Protein AF-A0A7Y1XSV4-F1 (afdb_monomer)

Solvent-accessible surface area (backbone atoms only — not comparable to full-atom values): 8351 Å² total; per-residue (Å²): 132,56,70,69,57,42,52,51,50,30,28,53,33,26,41,53,32,25,53,45,46,40,69,25,42,63,64,35,52,48,52,53,50,34,74,48,63,36,89,84,58,82,80,53,70,70,52,54,51,40,44,53,52,40,35,55,54,44,45,56,50,25,48,49,64,23,70,47,61,91,87,53,96,68,77,53,72,55,54,55,52,35,70,56,42,59,62,55,48,52,51,40,56,77,66,69,40,68,66,57,94,67,57,68,70,58,41,70,75,37,66,79,51,46,65,66,71,47,60,93,50,53,58,71,54,30,67,67,31,31,53,32,49,50,55,25,50,52,38,46,51,50,43,52,54,60,72,72,53,132

Nearest PDB structures (foldseek):
  7uwb-assembly1_m  TM=2.881E-01  e=4.140E+00  Citrus x limon
  7d77-assembly1_R  TM=2.966E-01  e=5.343E+00  Homo sapiens

Mean predicted aligned error: 3.11 Å

Sequence (150 aa):
MSEDELVAQYRSYGLALGDVVVAAVPLWLRGVFIARLGSDARLDERFDDVVTRLQSELKDRFTRLATADIDEPISGPLEQIRQATSGATYLLRELDASPVVRDEAVATLYPEDVFSIGPTAARELGQEVHDASIAWGAAKAYLHLHRHRD

Secondary structure (DSSP, 8-state):
--HHHHHHHHHHHHHHHHHHHHHHHHHHHHHHHHHHH-TTPPP-HHHHHHHHHHHHHHHHHHHHHHHS-TTS----HHHHHHHTTHHHHHHHHHTTPPPPP--HHHHHH-TT-TT--S-SSGGGG-HHHHHHHHHHHHHHHHHHHHHT--

pLDDT: mean 95.33, std 4.43, range [60.0, 98.81]

Structure (mmCIF, N/CA/C/O backbone):
data_AF-A0A7Y1XSV4-F1
#
_entry.id   AF-A0A7Y1XSV4-F1
#
loop_
_atom_site.group_PDB
_atom_site.id
_atom_site.type_symbol
_atom_site.label_atom_id
_atom_site.label_alt_id
_atom_site.label_comp_id
_atom_site.label_asym_id
_atom_site.label_entity_id
_atom_site.label_seq_id
_atom_site.pdbx_PDB_ins_code
_atom_site.Cartn_x
_atom_site.Cartn_y
_atom_site.Cartn_z
_atom_site.occupancy
_atom_site.B_iso_or_equiv
_atom_site.auth_seq_id
_atom_site.auth_comp_id
_atom_site.auth_asym_id
_atom_site.auth_atom_id
_atom_site.pdbx_PDB_model_num
ATOM 1 N N . MET A 1 1 ? 16.311 -0.602 -27.138 1.00 77.38 1 MET A N 1
ATOM 2 C CA . MET A 1 1 ? 16.532 0.161 -25.903 1.00 77.38 1 MET A CA 1
ATOM 3 C C . MET A 1 1 ? 17.853 -0.271 -25.314 1.00 77.38 1 MET A C 1
ATOM 5 O O . MET A 1 1 ? 18.129 -1.468 -25.361 1.00 77.38 1 MET A O 1
ATOM 9 N N . SER A 1 2 ? 18.661 0.668 -24.835 1.00 93.06 2 SER A N 1
ATOM 10 C CA . SER A 1 2 ? 19.851 0.356 -24.036 1.00 93.06 2 SER A CA 1
ATOM 11 C C . SER A 1 2 ? 19.454 -0.105 -22.629 1.00 93.06 2 SER A C 1
ATOM 13 O O . SER A 1 2 ? 18.320 0.116 -22.199 1.00 93.06 2 SER A O 1
ATOM 15 N N . GLU A 1 3 ? 20.380 -0.728 -21.893 1.00 93.12 3 GLU A N 1
ATOM 16 C CA . GLU A 1 3 ? 20.147 -1.065 -20.482 1.00 93.12 3 GLU A CA 1
ATOM 17 C C . GLU A 1 3 ? 19.826 0.190 -19.655 1.00 93.12 3 GLU A C 1
ATOM 19 O O . GLU A 1 3 ? 18.871 0.178 -18.882 1.00 93.12 3 GLU A O 1
ATOM 24 N N . ASP A 1 4 ? 20.532 1.302 -19.884 1.00 95.06 4 ASP A N 1
ATOM 25 C CA . ASP A 1 4 ? 20.280 2.572 -19.189 1.00 95.06 4 ASP A CA 1
ATOM 26 C C . ASP A 1 4 ? 18.839 3.076 -19.376 1.00 95.06 4 ASP A C 1
ATOM 28 O O . ASP A 1 4 ? 18.207 3.539 -18.424 1.00 95.06 4 ASP A O 1
ATOM 32 N N . GLU A 1 5 ? 18.283 2.949 -20.587 1.00 96.38 5 GLU A N 1
ATOM 33 C CA . GLU A 1 5 ? 16.887 3.307 -20.867 1.00 96.38 5 GLU A CA 1
ATOM 34 C C . GLU A 1 5 ? 15.906 2.392 -20.120 1.00 96.38 5 GLU A C 1
ATOM 36 O O . GLU A 1 5 ? 14.880 2.856 -19.617 1.00 96.38 5 GLU A O 1
ATOM 41 N N . LEU A 1 6 ? 16.223 1.098 -20.008 1.00 96.44 6 LEU A N 1
ATOM 42 C CA . LEU A 1 6 ? 15.403 0.126 -19.280 1.00 96.44 6 LEU A CA 1
ATOM 43 C C . LEU A 1 6 ? 15.442 0.362 -17.770 1.00 96.44 6 LEU A C 1
ATOM 45 O O . LEU A 1 6 ? 14.402 0.314 -17.114 1.00 96.44 6 LEU A O 1
ATOM 49 N N . VAL A 1 7 ? 16.616 0.680 -17.225 1.00 97.00 7 VAL A N 1
ATOM 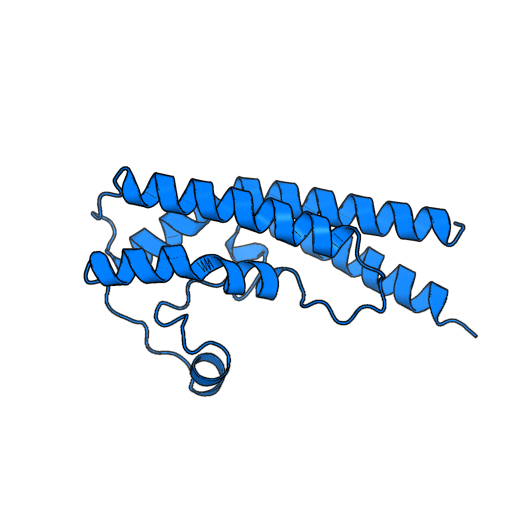50 C CA . VAL A 1 7 ? 16.789 1.069 -15.820 1.00 97.00 7 VAL A CA 1
ATOM 51 C C . VAL A 1 7 ? 16.010 2.351 -15.523 1.00 97.00 7 VAL A C 1
ATOM 53 O O . VAL A 1 7 ? 15.312 2.426 -14.509 1.00 97.00 7 VAL A O 1
ATOM 56 N N . ALA A 1 8 ? 16.074 3.350 -16.407 1.00 97.06 8 ALA A N 1
ATOM 57 C CA . ALA A 1 8 ? 15.310 4.587 -16.260 1.00 97.06 8 ALA A CA 1
ATOM 58 C C . ALA A 1 8 ? 13.792 4.337 -16.285 1.00 97.06 8 ALA A C 1
ATOM 60 O O . ALA A 1 8 ? 13.065 4.887 -15.454 1.00 97.06 8 ALA A O 1
ATOM 61 N N . GLN A 1 9 ? 13.311 3.471 -17.182 1.00 96.62 9 GLN A N 1
ATOM 62 C CA . GLN A 1 9 ? 11.896 3.101 -17.257 1.00 96.62 9 GLN A CA 1
ATOM 63 C C . GLN A 1 9 ? 11.430 2.335 -16.010 1.00 96.62 9 GLN A C 1
ATOM 65 O O . GLN A 1 9 ? 10.405 2.688 -15.426 1.00 96.62 9 GLN A O 1
ATOM 70 N N . TYR A 1 10 ? 12.196 1.334 -15.564 1.00 96.62 10 TYR A N 1
ATOM 71 C CA . TYR A 1 10 ? 11.940 0.591 -14.325 1.00 96.62 10 TYR A CA 1
ATOM 72 C C . TYR A 1 10 ? 11.806 1.534 -13.118 1.00 96.62 10 TYR A C 1
ATOM 74 O O . TYR A 1 10 ? 10.818 1.467 -12.381 1.00 96.62 10 TYR A O 1
ATOM 82 N N . ARG A 1 11 ? 12.756 2.467 -12.964 1.00 97.88 11 ARG A N 1
ATOM 83 C CA . ARG A 1 11 ? 12.744 3.489 -11.905 1.00 97.88 11 ARG A CA 1
ATOM 84 C C . ARG A 1 11 ? 11.518 4.389 -11.997 1.00 97.88 11 ARG A C 1
ATOM 86 O O . ARG A 1 11 ? 10.846 4.609 -10.994 1.00 97.88 11 ARG A O 1
ATOM 93 N N . SER A 1 12 ? 11.207 4.883 -13.195 1.00 98.19 12 SER A N 1
ATOM 94 C CA . SER A 1 12 ? 10.058 5.762 -13.422 1.00 98.19 12 SER A CA 1
ATOM 95 C C . SER A 1 12 ? 8.739 5.089 -13.039 1.00 98.19 12 SER A C 1
ATOM 97 O O . SER A 1 12 ? 7.939 5.695 -12.327 1.00 98.19 12 SER A O 1
ATOM 99 N N . TYR A 1 13 ? 8.531 3.826 -13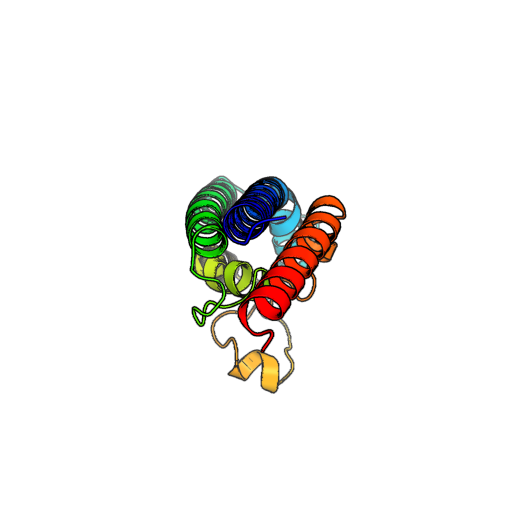.421 1.00 98.38 13 TYR A N 1
ATOM 100 C CA . TYR A 1 13 ? 7.336 3.086 -13.009 1.00 98.38 13 TYR A CA 1
ATOM 101 C C . TYR A 1 13 ? 7.317 2.759 -11.516 1.00 98.38 13 TYR A C 1
ATOM 103 O O . TYR A 1 13 ? 6.242 2.740 -10.924 1.00 98.38 13 TYR A O 1
ATOM 111 N N . GLY A 1 14 ? 8.476 2.544 -10.886 1.00 98.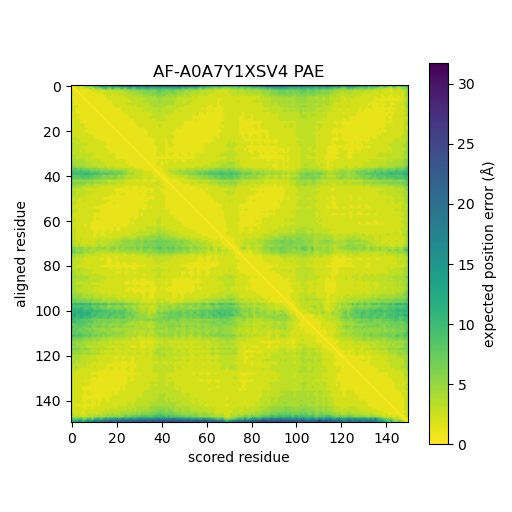00 14 GLY A N 1
ATOM 112 C CA . GLY A 1 14 ? 8.557 2.321 -9.441 1.00 98.00 14 GLY A CA 1
ATOM 113 C C . GLY A 1 14 ? 8.142 3.555 -8.641 1.00 98.00 14 GLY A C 1
ATOM 114 O O . GLY A 1 14 ? 7.381 3.440 -7.681 1.00 98.00 14 GLY A O 1
ATOM 115 N N . LEU A 1 15 ? 8.584 4.739 -9.076 1.00 98.56 15 LEU A N 1
ATOM 116 C CA . LEU A 1 15 ? 8.177 6.016 -8.486 1.00 98.56 15 LEU A CA 1
ATOM 117 C C . LEU A 1 15 ? 6.685 6.284 -8.710 1.00 98.56 15 LEU A C 1
ATOM 119 O O . LEU A 1 15 ? 5.980 6.580 -7.752 1.00 98.56 15 LEU A O 1
ATOM 123 N N . ALA A 1 16 ? 6.189 6.083 -9.935 1.00 98.56 16 ALA A N 1
ATOM 124 C CA . ALA A 1 16 ? 4.769 6.249 -10.245 1.00 98.56 16 ALA A CA 1
ATOM 125 C C . ALA A 1 16 ? 3.877 5.306 -9.418 1.00 98.56 16 ALA A C 1
ATOM 127 O O . ALA A 1 16 ? 2.824 5.720 -8.937 1.00 98.56 16 ALA A O 1
ATOM 128 N N . LEU A 1 17 ? 4.309 4.056 -9.205 1.00 98.75 17 LEU A N 1
ATOM 129 C CA . LEU A 1 17 ? 3.636 3.122 -8.302 1.00 98.75 17 LEU A CA 1
ATOM 130 C C . LEU A 1 17 ? 3.629 3.645 -6.857 1.00 98.75 17 LEU A C 1
ATOM 132 O O . LEU A 1 17 ? 2.599 3.576 -6.191 1.00 98.75 17 LEU A O 1
ATOM 136 N N . GLY A 1 18 ? 4.753 4.182 -6.381 1.00 98.69 18 GLY A N 1
ATOM 137 C CA . GLY A 1 18 ? 4.838 4.811 -5.065 1.00 98.69 18 GLY A CA 1
ATOM 138 C C . GLY A 1 18 ? 3.853 5.965 -4.895 1.00 98.69 18 GLY A C 1
ATOM 139 O O . GLY A 1 18 ? 3.140 6.009 -3.894 1.00 98.69 18 GLY A O 1
ATOM 140 N N . ASP A 1 19 ? 3.760 6.847 -5.888 1.00 98.81 19 ASP A N 1
ATOM 141 C CA . ASP A 1 19 ? 2.860 8.002 -5.860 1.00 98.81 19 ASP A CA 1
ATOM 142 C C . ASP A 1 19 ? 1.388 7.577 -5.746 1.00 98.81 19 ASP A C 1
ATOM 144 O O . ASP A 1 19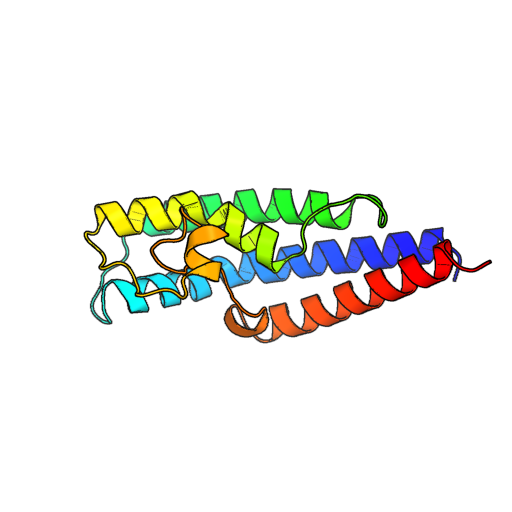 ? 0.669 8.071 -4.872 1.00 98.81 19 ASP A O 1
ATOM 148 N N . VAL A 1 20 ? 0.941 6.614 -6.564 1.00 98.81 20 VAL A N 1
ATOM 149 C CA . VAL A 1 20 ? -0.454 6.136 -6.504 1.00 98.81 20 VAL A CA 1
ATOM 150 C C . VAL A 1 20 ? -0.745 5.344 -5.227 1.00 98.81 20 VAL A C 1
ATOM 152 O O . VAL A 1 20 ? -1.845 5.447 -4.685 1.00 98.81 20 VAL A O 1
ATOM 155 N N . VAL A 1 21 ? 0.230 4.598 -4.692 1.00 98.81 21 VAL A N 1
ATOM 156 C CA . VAL A 1 21 ? 0.090 3.914 -3.395 1.00 98.81 21 VAL A CA 1
ATOM 157 C C . VAL A 1 21 ? -0.088 4.935 -2.276 1.00 98.81 21 VAL A C 1
ATOM 159 O O . VAL A 1 21 ? -1.034 4.821 -1.500 1.00 98.81 21 VAL A O 1
ATOM 162 N N . VAL A 1 22 ? 0.777 5.952 -2.207 1.00 98.81 22 VAL A N 1
ATOM 163 C CA . VAL A 1 22 ? 0.711 7.015 -1.192 1.00 98.81 22 VAL A CA 1
ATOM 164 C C . VAL A 1 22 ? -0.614 7.774 -1.280 1.00 98.81 22 VAL A C 1
ATOM 166 O O . VAL A 1 22 ? -1.232 8.046 -0.247 1.00 98.81 22 VAL A O 1
ATOM 169 N N . ALA A 1 23 ? -1.091 8.073 -2.490 1.00 98.81 23 ALA A N 1
ATOM 170 C CA . ALA A 1 23 ? -2.377 8.733 -2.703 1.00 98.81 23 ALA A CA 1
ATOM 171 C C . ALA A 1 23 ? -3.574 7.880 -2.241 1.00 98.81 23 ALA A C 1
ATOM 173 O O . ALA A 1 23 ? -4.559 8.425 -1.744 1.00 98.81 23 ALA A O 1
ATOM 174 N N . ALA A 1 24 ? -3.486 6.551 -2.354 1.00 98.75 24 ALA A N 1
ATOM 175 C CA . ALA A 1 24 ? -4.554 5.630 -1.969 1.00 98.75 24 ALA A CA 1
ATOM 176 C C . ALA A 1 24 ? -4.677 5.404 -0.450 1.00 98.75 24 ALA A C 1
ATOM 178 O O . ALA A 1 24 ? -5.752 5.020 0.025 1.00 98.75 24 ALA A O 1
ATOM 179 N N . VAL A 1 25 ? -3.608 5.654 0.323 1.00 98.69 25 VAL A N 1
ATOM 180 C CA . VAL A 1 25 ? -3.546 5.357 1.768 1.00 98.69 25 VAL A CA 1
ATOM 181 C C . VAL A 1 25 ? -4.758 5.861 2.559 1.00 98.69 25 VAL A C 1
ATOM 183 O O . VAL A 1 25 ? -5.324 5.053 3.296 1.00 98.69 25 VAL A O 1
ATOM 186 N N . PRO A 1 26 ? -5.202 7.132 2.446 1.00 98.56 26 PRO A N 1
ATOM 187 C CA . PRO A 1 26 ? -6.254 7.648 3.320 1.00 98.56 26 PRO A CA 1
ATOM 188 C C . PRO A 1 26 ? -7.575 6.885 3.170 1.00 98.56 26 PRO A C 1
ATOM 190 O O . PRO A 1 26 ? -8.224 6.552 4.163 1.00 98.56 26 PRO A O 1
ATOM 193 N N . LEU A 1 27 ? -7.969 6.580 1.929 1.00 98.12 27 LEU A N 1
ATOM 194 C CA . LEU A 1 27 ? -9.220 5.880 1.648 1.00 98.12 27 LEU A CA 1
ATOM 195 C C . LEU A 1 27 ? -9.122 4.395 2.003 1.00 98.12 27 LEU A C 1
ATOM 197 O O . LEU A 1 27 ? -10.017 3.861 2.661 1.00 98.12 27 LEU A O 1
ATOM 201 N N . TRP A 1 28 ? -8.030 3.743 1.601 1.00 98.44 28 TRP A N 1
ATOM 202 C CA . TRP A 1 28 ? -7.794 2.331 1.891 1.00 98.44 28 TRP A CA 1
ATOM 203 C C . TRP A 1 28 ? -7.736 2.070 3.399 1.00 98.44 28 TRP A C 1
ATOM 205 O O . TRP A 1 28 ? -8.478 1.229 3.912 1.00 98.44 28 TRP A O 1
ATOM 215 N N . LEU A 1 29 ? -6.927 2.841 4.134 1.00 98.12 29 LEU A N 1
ATOM 216 C CA . LEU A 1 29 ? -6.755 2.644 5.569 1.00 98.12 29 LEU A CA 1
ATOM 217 C C . LEU A 1 29 ? -8.045 2.944 6.338 1.00 98.12 29 LEU A C 1
ATOM 219 O O . LEU A 1 29 ? -8.383 2.216 7.270 1.00 98.12 29 LEU A O 1
ATOM 223 N N . ARG A 1 30 ? -8.820 3.952 5.913 1.00 97.81 30 ARG A N 1
ATOM 224 C CA . ARG A 1 30 ? -10.157 4.204 6.470 1.00 97.81 30 ARG A CA 1
ATOM 225 C C . ARG A 1 30 ? -11.052 2.979 6.296 1.00 97.81 30 ARG A C 1
ATOM 227 O O . ARG A 1 30 ? -11.706 2.580 7.254 1.00 97.81 30 ARG A O 1
ATOM 234 N N . GLY A 1 31 ? -11.065 2.373 5.109 1.00 96.56 31 GLY A N 1
ATOM 235 C CA . GLY A 1 31 ? -11.818 1.145 4.845 1.00 96.56 31 GLY A CA 1
ATOM 236 C C . GLY A 1 31 ? -11.429 0.005 5.789 1.00 96.56 31 GLY A C 1
ATOM 237 O O . GLY A 1 31 ? -12.308 -0.638 6.364 1.00 96.56 31 GLY A O 1
ATOM 238 N N . VAL A 1 32 ? -10.126 -0.187 6.024 1.00 96.38 32 VAL A N 1
ATOM 239 C CA . VAL A 1 32 ? -9.631 -1.174 6.996 1.00 96.38 32 VAL A CA 1
ATOM 240 C C . VAL A 1 32 ? -10.136 -0.861 8.405 1.00 96.38 32 VAL A C 1
ATOM 242 O O . VAL A 1 32 ? -10.696 -1.741 9.053 1.00 96.38 32 VAL A O 1
ATOM 245 N N . PHE A 1 33 ? -9.993 0.379 8.876 1.00 97.25 33 PHE A N 1
ATOM 246 C CA . PHE A 1 33 ? -10.423 0.770 10.223 1.00 97.25 33 PHE A CA 1
ATOM 247 C C . PHE A 1 33 ? -11.925 0.584 10.429 1.00 97.25 33 PHE A C 1
ATOM 249 O O . PHE A 1 33 ? -12.336 -0.012 11.422 1.00 97.25 33 PHE A O 1
ATOM 256 N N . ILE A 1 34 ? -12.742 1.022 9.472 1.00 96.06 34 ILE A N 1
ATOM 257 C CA . ILE A 1 34 ? -14.195 0.838 9.519 1.00 96.06 34 ILE A CA 1
ATOM 258 C C . ILE A 1 34 ? -14.562 -0.650 9.542 1.00 96.06 34 ILE A C 1
ATOM 260 O O . ILE A 1 34 ? -15.432 -1.056 10.308 1.00 96.06 34 ILE A O 1
ATOM 264 N N . ALA A 1 35 ? -13.865 -1.494 8.777 1.00 94.38 35 ALA A N 1
ATOM 265 C CA . ALA A 1 35 ? -14.098 -2.934 8.813 1.00 94.38 35 ALA A CA 1
ATOM 266 C C . ALA A 1 35 ? -13.778 -3.566 10.183 1.00 94.38 35 ALA A C 1
ATOM 268 O O . ALA A 1 35 ? -14.313 -4.631 10.488 1.00 94.38 35 ALA A O 1
ATOM 269 N N . ARG A 1 36 ? -12.905 -2.953 11.001 1.00 95.19 36 ARG A N 1
ATOM 270 C CA . ARG A 1 36 ? -12.475 -3.503 12.307 1.00 95.19 36 ARG A CA 1
ATOM 271 C C . ARG A 1 36 ? -13.176 -2.899 13.510 1.00 95.19 36 ARG A C 1
ATOM 273 O O . ARG A 1 36 ? -13.350 -3.593 14.505 1.00 95.19 36 ARG A O 1
ATOM 280 N N . LEU A 1 37 ? -13.575 -1.639 13.410 1.00 95.38 37 LEU A N 1
ATOM 281 C CA . LEU A 1 37 ? -14.248 -0.899 14.475 1.00 95.38 37 LEU A CA 1
ATOM 282 C C . LEU A 1 37 ? -15.772 -0.834 14.275 1.00 95.38 37 LEU A C 1
ATOM 284 O O . LEU A 1 37 ? -16.498 -0.531 15.217 1.00 95.38 37 LEU A O 1
ATOM 288 N N . GLY A 1 38 ? -16.261 -1.127 13.067 1.00 94.06 38 GLY A N 1
ATOM 289 C CA . GLY A 1 38 ? -17.669 -1.020 12.679 1.00 94.06 38 GLY A CA 1
ATOM 290 C C . GLY A 1 38 ? -17.978 0.241 11.862 1.00 94.06 38 GLY A C 1
ATOM 291 O O . GLY A 1 38 ? -17.222 1.212 11.860 1.00 94.06 38 GLY A O 1
ATOM 292 N N . SER A 1 39 ? -19.122 0.234 11.165 1.00 91.38 39 SER A N 1
ATOM 293 C CA . SER A 1 39 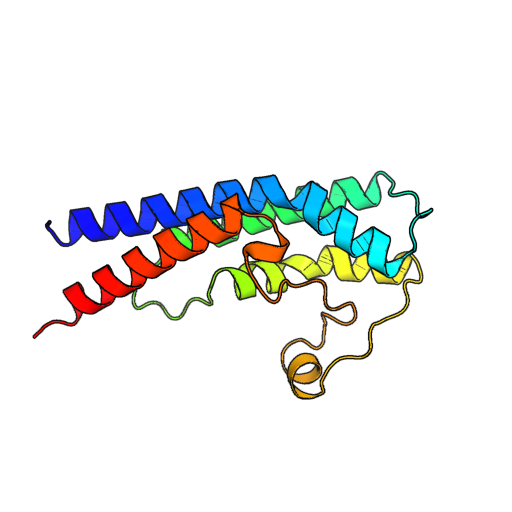? -19.549 1.309 10.246 1.00 91.38 39 SER A CA 1
ATOM 294 C C . SER A 1 39 ? -19.735 2.674 10.907 1.00 91.38 39 SER A C 1
ATOM 296 O O . SER A 1 39 ? -19.561 3.693 10.245 1.00 91.38 39 SER A O 1
ATOM 298 N N . ASP A 1 40 ? -20.061 2.691 12.199 1.00 92.00 40 ASP A N 1
ATOM 299 C CA . ASP A 1 40 ? -20.336 3.916 12.959 1.00 92.00 40 ASP A CA 1
ATOM 300 C C . ASP A 1 40 ? -19.086 4.481 13.657 1.00 92.00 40 ASP A C 1
ATOM 302 O O . ASP A 1 40 ? -19.162 5.496 14.358 1.00 92.00 40 ASP A O 1
ATOM 306 N N . ALA A 1 41 ? -17.928 3.834 13.478 1.00 92.56 41 ALA A N 1
ATOM 307 C CA . ALA A 1 41 ? -16.681 4.260 14.088 1.00 92.56 41 ALA A CA 1
ATOM 308 C C . ALA A 1 41 ? -16.275 5.659 13.607 1.00 92.56 41 ALA A C 1
ATOM 310 O O . ALA A 1 41 ? -16.220 5.959 12.411 1.00 92.56 41 ALA A O 1
ATOM 311 N N . ARG A 1 42 ? -15.952 6.527 14.569 1.00 92.69 42 ARG A N 1
ATOM 312 C CA . ARG A 1 42 ? -15.450 7.876 14.306 1.00 92.69 42 ARG A CA 1
ATOM 313 C C . ARG A 1 42 ? -13.933 7.866 14.388 1.00 92.69 42 ARG A C 1
ATOM 315 O O . ARG A 1 42 ? -13.375 7.568 15.437 1.00 92.69 42 ARG A O 1
ATOM 322 N N . LEU A 1 43 ? -13.293 8.189 13.270 1.00 96.00 43 LEU A N 1
ATOM 323 C CA . LEU A 1 43 ? -11.844 8.324 13.174 1.00 96.00 43 LEU A CA 1
ATOM 324 C C . LEU A 1 43 ? -11.475 9.774 13.492 1.00 96.00 43 LEU A C 1
ATOM 326 O O . LEU A 1 43 ? -12.027 10.687 12.875 1.00 96.00 43 LEU A O 1
ATOM 330 N N . ASP A 1 44 ? -10.619 9.955 14.493 1.00 96.19 44 ASP A N 1
ATOM 331 C CA . ASP A 1 44 ? -10.178 11.250 15.013 1.00 96.19 44 ASP A CA 1
ATOM 332 C 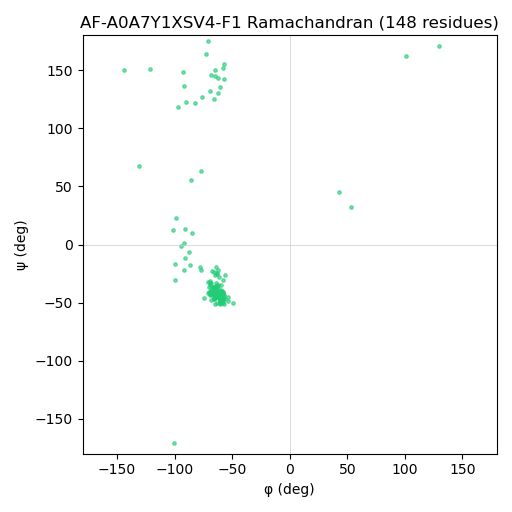C . ASP A 1 44 ? -8.784 11.632 14.476 1.00 96.19 44 ASP A C 1
ATOM 334 O O . ASP A 1 44 ? -8.228 10.967 13.601 1.00 96.19 44 ASP A O 1
ATOM 338 N N . GLU A 1 45 ? -8.201 12.699 15.022 1.00 97.56 45 GLU A N 1
ATOM 339 C CA . GLU A 1 45 ? -6.872 13.197 14.647 1.00 97.56 45 GLU A CA 1
ATOM 340 C C . GLU A 1 45 ? -5.751 12.150 14.781 1.00 97.56 45 GLU A C 1
ATOM 342 O O . GLU A 1 45 ? -4.776 12.198 14.034 1.00 97.56 45 GLU A O 1
ATOM 347 N N . ARG A 1 46 ? -5.894 11.145 15.661 1.00 98.19 46 ARG A N 1
ATOM 348 C CA . ARG A 1 46 ? -4.895 10.072 15.790 1.00 98.19 46 ARG A CA 1
ATOM 349 C C . ARG A 1 46 ? -4.873 9.185 14.550 1.00 98.19 46 ARG A C 1
ATOM 351 O O . ARG A 1 46 ? -3.814 8.685 14.174 1.00 98.19 46 ARG A O 1
ATOM 358 N N . PHE A 1 47 ? -6.023 8.985 13.906 1.00 98.50 47 PHE A N 1
ATOM 35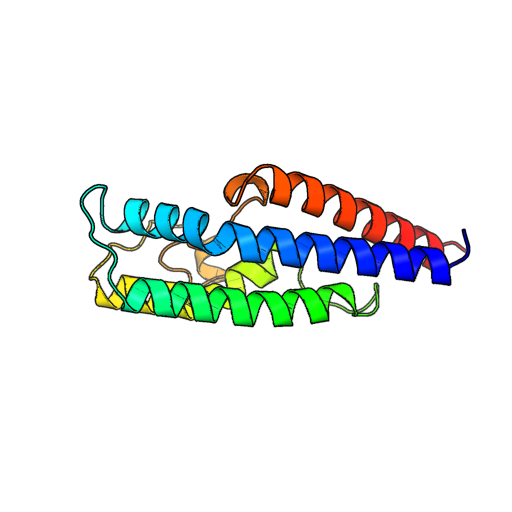9 C CA . PHE A 1 47 ? -6.086 8.285 12.625 1.00 98.50 47 PHE A CA 1
ATOM 360 C C . PHE A 1 47 ? -5.409 9.102 11.519 1.00 98.50 47 PHE A C 1
ATOM 362 O O . PHE A 1 47 ? -4.623 8.545 10.752 1.00 98.50 47 PHE A O 1
ATOM 369 N N . ASP A 1 48 ? -5.655 10.412 11.467 1.00 98.50 48 ASP A N 1
ATOM 370 C CA . ASP A 1 48 ? -5.037 11.299 10.473 1.00 98.50 48 ASP A CA 1
ATOM 371 C C . ASP A 1 48 ? -3.503 11.359 10.636 1.00 98.50 48 ASP A C 1
ATOM 373 O O . ASP A 1 48 ? -2.760 11.334 9.646 1.00 98.50 48 ASP A O 1
ATOM 377 N N . ASP A 1 49 ? -3.009 11.325 11.877 1.00 98.56 49 ASP A N 1
ATOM 378 C CA . ASP A 1 49 ? -1.583 11.190 12.195 1.00 98.56 49 ASP A CA 1
ATOM 379 C C . ASP A 1 49 ? -0.993 9.873 11.672 1.00 98.56 49 ASP A C 1
ATOM 381 O O . ASP A 1 49 ? 0.099 9.857 11.093 1.00 98.56 49 ASP A O 1
ATOM 385 N N . VAL A 1 50 ? -1.701 8.752 11.860 1.00 98.62 50 VAL A N 1
ATOM 386 C CA . VAL A 1 50 ? -1.279 7.441 11.340 1.00 98.62 50 VAL A CA 1
ATOM 387 C C . VAL A 1 50 ? -1.242 7.450 9.813 1.00 98.62 50 VAL A C 1
ATOM 389 O O . VAL A 1 50 ? -0.262 6.977 9.239 1.00 98.62 50 VAL A O 1
ATOM 392 N N . VAL A 1 51 ? -2.257 8.017 9.153 1.00 98.75 51 VAL A N 1
ATOM 393 C CA . VAL A 1 51 ? -2.292 8.168 7.689 1.00 98.75 51 VAL A CA 1
ATOM 394 C C . VAL A 1 51 ? -1.085 8.969 7.206 1.00 98.75 51 VAL A C 1
ATOM 396 O O . VAL A 1 51 ? -0.364 8.510 6.321 1.00 98.75 51 VAL A O 1
ATOM 399 N N . THR A 1 52 ? -0.819 10.121 7.821 1.00 98.75 52 THR A N 1
ATOM 400 C CA . THR A 1 52 ? 0.283 11.012 7.429 1.00 98.75 52 THR A CA 1
ATOM 401 C C . THR A 1 52 ? 1.643 10.329 7.586 1.00 98.75 52 THR A C 1
ATOM 403 O O . THR A 1 52 ? 2.482 10.379 6.682 1.00 98.75 52 THR A O 1
ATOM 406 N N . ARG A 1 53 ? 1.866 9.634 8.710 1.00 98.62 53 ARG A N 1
ATOM 407 C CA . ARG A 1 53 ? 3.101 8.870 8.952 1.00 98.62 53 ARG A CA 1
ATOM 408 C C . ARG A 1 53 ? 3.265 7.733 7.949 1.00 98.62 53 ARG A C 1
ATOM 410 O O . ARG A 1 53 ? 4.345 7.584 7.386 1.00 98.62 53 ARG A O 1
ATOM 417 N N . LEU A 1 54 ? 2.196 6.981 7.686 1.00 98.69 54 LEU A N 1
ATOM 418 C CA . LEU A 1 54 ? 2.209 5.881 6.725 1.00 98.69 54 LEU A CA 1
ATOM 419 C C . LEU A 1 54 ? 2.510 6.376 5.305 1.00 98.69 54 LEU A C 1
ATOM 421 O O . LEU A 1 54 ? 3.328 5.781 4.611 1.00 98.69 54 LEU A O 1
ATOM 425 N N . GLN A 1 55 ? 1.914 7.491 4.881 1.00 98.81 55 GLN A N 1
ATOM 426 C CA . GLN A 1 55 ? 2.221 8.115 3.591 1.00 98.81 55 GLN A CA 1
ATOM 427 C C . GLN A 1 55 ? 3.695 8.519 3.485 1.00 98.81 55 GLN A C 1
ATOM 429 O O . GLN A 1 55 ? 4.338 8.227 2.476 1.00 98.81 55 GLN A O 1
ATOM 434 N N . SER A 1 56 ? 4.240 9.150 4.529 1.00 98.69 56 SER A N 1
ATOM 435 C CA . SER A 1 56 ? 5.655 9.533 4.580 1.00 98.69 56 SER A CA 1
ATOM 436 C C . SER A 1 56 ? 6.574 8.312 4.487 1.00 98.69 56 SER A C 1
ATOM 438 O O . SER A 1 56 ? 7.492 8.288 3.672 1.00 98.69 56 SER A O 1
ATOM 440 N N . GLU A 1 57 ? 6.307 7.274 5.280 1.00 98.56 57 GLU A N 1
ATOM 441 C CA . GLU A 1 57 ? 7.114 6.055 5.288 1.00 98.56 57 GLU A CA 1
ATOM 442 C C . GLU A 1 57 ? 7.041 5.306 3.949 1.00 98.56 57 GLU A C 1
ATOM 444 O O . GLU A 1 57 ? 8.065 4.851 3.431 1.00 98.56 57 GLU A O 1
ATOM 449 N N . LEU A 1 58 ? 5.849 5.195 3.352 1.00 98.56 58 LEU A N 1
ATOM 450 C CA . LEU A 1 58 ? 5.681 4.546 2.053 1.00 98.56 58 LEU A CA 1
ATOM 451 C C . LEU A 1 58 ? 6.375 5.322 0.941 1.00 98.56 58 LEU A C 1
ATOM 453 O O . LEU A 1 58 ? 7.004 4.698 0.092 1.00 98.56 58 LEU A O 1
ATOM 457 N N . LYS A 1 59 ? 6.357 6.655 0.971 1.00 98.56 59 LYS A N 1
ATOM 458 C CA . LYS A 1 59 ? 7.122 7.461 0.015 1.00 98.56 59 LYS A CA 1
ATOM 459 C C . LYS A 1 59 ? 8.612 7.103 0.048 1.00 98.56 59 LYS A C 1
ATOM 461 O O . LYS A 1 59 ? 9.209 6.847 -1.002 1.00 98.56 59 LYS A O 1
ATOM 466 N N . ASP A 1 60 ? 9.200 7.003 1.237 1.00 98.38 60 ASP A N 1
ATOM 467 C CA . ASP A 1 60 ? 10.616 6.652 1.401 1.00 98.38 60 ASP A CA 1
ATOM 468 C C . ASP A 1 60 ? 10.910 5.196 1.006 1.00 98.38 60 ASP A C 1
ATOM 470 O O . ASP A 1 60 ? 11.950 4.890 0.414 1.00 98.38 60 ASP A O 1
ATOM 474 N N . ARG A 1 61 ? 10.001 4.266 1.323 1.00 98.06 61 ARG A N 1
ATOM 475 C CA . ARG A 1 61 ? 10.113 2.850 0.932 1.00 98.06 61 ARG A CA 1
ATOM 476 C C . ARG A 1 61 ? 10.025 2.663 -0.578 1.00 98.06 61 ARG A C 1
ATOM 478 O O . ARG A 1 61 ? 10.871 1.974 -1.140 1.00 98.06 61 ARG A O 1
ATOM 485 N N . PHE A 1 62 ? 9.058 3.292 -1.240 1.00 98.25 62 PHE A N 1
ATOM 486 C CA . PHE A 1 62 ? 8.891 3.183 -2.689 1.00 98.25 62 PHE A CA 1
ATOM 487 C C . PHE A 1 62 ? 9.984 3.918 -3.459 1.00 98.25 62 PHE A C 1
ATOM 489 O O . PHE A 1 62 ? 10.416 3.422 -4.495 1.00 98.25 62 PHE A O 1
ATOM 496 N N . THR A 1 63 ? 10.509 5.026 -2.925 1.00 98.06 63 THR A N 1
ATOM 497 C CA . THR A 1 63 ? 11.709 5.662 -3.486 1.00 98.06 63 THR A CA 1
ATOM 498 C C . THR A 1 63 ? 12.881 4.683 -3.474 1.00 98.06 63 THR A C 1
ATOM 500 O O . THR A 1 63 ? 13.480 4.441 -4.518 1.00 98.06 63 THR A O 1
ATOM 503 N N . ARG A 1 64 ? 13.156 4.044 -2.326 1.00 97.25 64 ARG A N 1
ATOM 504 C CA . ARG A 1 64 ? 14.215 3.027 -2.216 1.00 97.25 64 ARG A CA 1
ATOM 505 C C . ARG A 1 64 ? 13.980 1.843 -3.150 1.00 97.25 64 ARG A C 1
ATOM 507 O O . ARG A 1 64 ? 14.895 1.474 -3.877 1.00 97.25 64 ARG A O 1
ATOM 514 N N . LEU A 1 65 ? 12.761 1.299 -3.174 1.00 96.50 65 LEU A N 1
ATOM 515 C CA . LEU A 1 65 ? 12.373 0.189 -4.048 1.00 96.50 65 LEU A CA 1
ATOM 516 C C . LEU A 1 65 ? 12.602 0.522 -5.528 1.00 96.50 65 LEU A C 1
ATOM 518 O O . LEU A 1 65 ? 13.117 -0.306 -6.275 1.00 96.50 65 LEU A O 1
ATOM 522 N N . ALA A 1 66 ? 12.231 1.732 -5.948 1.00 96.56 66 ALA A N 1
ATOM 523 C CA . ALA A 1 66 ? 12.387 2.177 -7.324 1.00 96.56 66 ALA A CA 1
ATOM 524 C C . ALA A 1 66 ? 13.861 2.351 -7.703 1.00 96.56 66 ALA A C 1
ATOM 526 O O . ALA A 1 66 ? 14.239 2.014 -8.820 1.00 96.56 66 ALA A O 1
ATOM 527 N N . THR A 1 67 ? 14.691 2.879 -6.798 1.00 95.56 67 THR A N 1
ATOM 528 C CA . THR A 1 67 ? 16.098 3.198 -7.089 1.00 95.56 67 THR A CA 1
ATOM 529 C C . THR A 1 67 ? 17.069 2.043 -6.890 1.00 95.56 67 THR A C 1
ATOM 531 O O . THR A 1 67 ? 18.187 2.125 -7.402 1.00 95.56 67 THR A O 1
ATOM 534 N N . ALA A 1 68 ? 16.659 1.010 -6.155 1.00 95.00 68 ALA A N 1
ATOM 535 C CA . ALA A 1 68 ? 17.460 -0.178 -5.907 1.00 95.00 68 ALA A CA 1
ATOM 536 C C . ALA A 1 68 ? 17.878 -0.869 -7.202 1.00 95.00 68 ALA A C 1
ATOM 538 O O . ALA A 1 68 ? 17.189 -0.782 -8.228 1.00 95.00 68 ALA A O 1
ATOM 539 N N . ASP A 1 69 ? 19.014 -1.559 -7.142 1.00 94.06 69 ASP A N 1
ATOM 540 C CA . ASP A 1 69 ? 19.410 -2.411 -8.251 1.00 94.06 69 ASP A CA 1
ATOM 541 C C . ASP A 1 69 ? 18.404 -3.562 -8.409 1.00 94.06 69 ASP A C 1
ATOM 543 O O . ASP A 1 69 ? 17.827 -4.050 -7.436 1.00 94.06 69 ASP A O 1
ATOM 547 N N . ILE A 1 70 ? 18.158 -3.976 -9.651 1.00 92.25 70 ILE A N 1
ATOM 548 C CA . ILE A 1 70 ? 17.143 -4.987 -9.961 1.00 92.25 70 ILE A CA 1
ATOM 549 C C . ILE A 1 70 ? 17.460 -6.355 -9.337 1.00 92.25 70 ILE A C 1
ATOM 551 O O . ILE A 1 70 ? 16.531 -7.121 -9.069 1.00 92.25 70 ILE A O 1
ATOM 555 N N . ASP A 1 71 ? 18.739 -6.627 -9.072 1.00 92.81 71 ASP A N 1
ATOM 556 C CA . ASP A 1 71 ? 19.226 -7.867 -8.467 1.00 92.81 71 ASP A CA 1
ATOM 557 C C . ASP A 1 71 ? 19.384 -7.756 -6.940 1.00 92.81 71 ASP A C 1
ATOM 559 O O . ASP A 1 71 ? 19.719 -8.735 -6.268 1.00 92.81 71 ASP A O 1
ATOM 563 N N . GLU A 1 72 ? 19.105 -6.583 -6.361 1.00 93.06 72 GLU A N 1
ATOM 564 C CA . GLU A 1 72 ? 19.071 -6.411 -4.914 1.00 93.06 72 GLU A CA 1
ATOM 565 C C . GLU A 1 72 ? 17.855 -7.153 -4.323 1.00 93.06 72 GLU A C 1
ATOM 567 O O . GLU A 1 72 ? 16.729 -7.003 -4.820 1.00 93.06 72 GLU A O 1
ATOM 572 N N . PRO A 1 73 ? 18.028 -7.947 -3.248 1.00 88.00 73 PRO A N 1
ATOM 573 C CA . PRO A 1 73 ? 16.953 -8.737 -2.653 1.00 88.00 73 PRO A CA 1
ATOM 574 C C . PRO A 1 73 ? 16.017 -7.869 -1.794 1.00 88.00 73 PRO A C 1
ATOM 576 O O . PRO A 1 73 ? 15.888 -8.061 -0.585 1.00 88.00 73 PRO A O 1
ATOM 579 N N . ILE A 1 74 ? 15.342 -6.906 -2.422 1.00 90.44 74 ILE A N 1
ATOM 580 C CA . ILE A 1 74 ? 14.316 -6.076 -1.790 1.00 90.44 74 ILE A CA 1
ATOM 581 C C . ILE A 1 74 ? 12.942 -6.711 -1.992 1.00 90.44 74 ILE A C 1
ATOM 583 O O . ILE A 1 74 ? 12.581 -7.162 -3.084 1.00 90.44 74 ILE A O 1
ATOM 587 N N . SER A 1 75 ? 12.150 -6.722 -0.922 1.00 91.50 75 SER A N 1
ATOM 588 C CA . SER A 1 75 ? 10.780 -7.219 -0.960 1.00 91.50 75 SER A CA 1
ATOM 589 C C . SER A 1 75 ? 9.868 -6.376 -1.861 1.00 91.50 75 SER A C 1
ATOM 591 O O . SER A 1 75 ? 10.065 -5.176 -2.050 1.00 91.50 75 SER A O 1
ATOM 593 N N . GLY A 1 76 ? 8.852 -7.020 -2.440 1.00 93.62 76 GLY A N 1
ATOM 594 C CA . GLY A 1 76 ? 7.949 -6.381 -3.398 1.00 93.62 76 GLY A CA 1
ATOM 595 C C . GLY A 1 76 ? 6.989 -5.341 -2.788 1.00 93.62 76 GLY A C 1
ATOM 596 O O . GLY A 1 76 ? 6.899 -5.209 -1.568 1.00 93.62 76 GLY A O 1
ATOM 597 N N . PRO A 1 77 ? 6.202 -4.644 -3.631 1.00 96.19 77 PRO A N 1
ATOM 598 C CA . PRO A 1 77 ? 5.326 -3.544 -3.220 1.00 96.19 77 PRO A CA 1
ATOM 599 C C . PRO A 1 77 ? 4.356 -3.880 -2.080 1.00 96.19 77 PRO A C 1
ATOM 601 O O . PRO A 1 77 ? 4.228 -3.107 -1.137 1.00 96.19 77 PRO A O 1
ATOM 604 N N . LEU A 1 78 ? 3.691 -5.040 -2.131 1.00 96.19 78 LEU A N 1
ATOM 605 C CA . LEU A 1 78 ? 2.720 -5.435 -1.098 1.00 96.19 78 LEU A CA 1
ATOM 606 C C . LEU A 1 78 ? 3.388 -5.681 0.256 1.00 96.19 78 LEU A C 1
ATOM 608 O O . LEU A 1 78 ? 2.835 -5.321 1.292 1.00 96.19 78 LEU A O 1
ATOM 612 N N . GLU A 1 79 ? 4.593 -6.246 0.237 1.00 95.38 79 GLU A N 1
ATOM 613 C CA . GLU A 1 79 ? 5.377 -6.477 1.445 1.00 95.38 79 GLU A CA 1
ATOM 614 C C . GLU A 1 79 ? 5.871 -5.150 2.034 1.00 95.38 79 GLU A C 1
ATOM 616 O O . GLU A 1 79 ? 5.775 -4.943 3.240 1.00 95.38 79 GLU A O 1
ATOM 621 N N . GLN A 1 80 ? 6.305 -4.203 1.193 1.00 96.62 80 GLN A N 1
ATOM 622 C CA . GLN A 1 80 ? 6.648 -2.847 1.640 1.00 96.62 80 GLN A CA 1
ATOM 623 C C . GLN A 1 80 ? 5.462 -2.140 2.307 1.00 96.62 80 GLN A C 1
ATOM 625 O O . GLN A 1 80 ? 5.647 -1.496 3.339 1.00 96.62 80 GLN A O 1
ATOM 630 N N . ILE A 1 81 ? 4.252 -2.289 1.754 1.00 97.62 81 ILE A N 1
ATOM 631 C CA . ILE A 1 81 ? 3.032 -1.731 2.351 1.00 97.62 81 ILE A CA 1
ATOM 632 C C . ILE A 1 81 ? 2.748 -2.394 3.697 1.00 97.62 81 ILE A C 1
ATOM 634 O O . ILE A 1 81 ? 2.593 -1.696 4.695 1.00 97.62 81 ILE A O 1
ATOM 638 N N . ARG A 1 82 ? 2.732 -3.730 3.749 1.00 95.88 82 ARG A N 1
ATOM 639 C CA . ARG A 1 82 ? 2.446 -4.494 4.971 1.00 95.88 82 ARG A CA 1
ATOM 640 C C . ARG A 1 82 ? 3.428 -4.188 6.103 1.00 95.88 82 ARG A C 1
ATOM 642 O O . ARG A 1 82 ? 3.019 -4.060 7.248 1.00 95.88 82 ARG A O 1
ATOM 649 N N . GLN A 1 83 ? 4.714 -4.029 5.805 1.00 94.12 83 GLN A N 1
ATOM 650 C CA . GLN A 1 83 ? 5.720 -3.711 6.823 1.00 94.12 83 GLN A CA 1
ATOM 651 C C . GLN A 1 83 ? 5.561 -2.307 7.425 1.00 94.12 83 GLN A C 1
ATOM 653 O O . GLN A 1 83 ? 6.035 -2.069 8.534 1.00 94.12 83 GLN A O 1
ATOM 658 N N . ALA A 1 84 ? 4.901 -1.386 6.719 1.00 96.62 84 ALA A N 1
ATOM 659 C CA . ALA A 1 84 ? 4.692 -0.014 7.173 1.00 96.62 84 ALA A CA 1
ATOM 660 C C . ALA A 1 84 ? 3.430 0.160 8.046 1.00 96.62 84 ALA A C 1
ATOM 662 O O . ALA A 1 84 ? 3.202 1.232 8.600 1.00 96.62 84 ALA A O 1
ATOM 663 N N . THR A 1 85 ? 2.585 -0.868 8.215 1.00 96.75 85 THR A N 1
ATOM 664 C CA . THR A 1 85 ? 1.286 -0.725 8.908 1.00 96.75 85 THR A CA 1
ATOM 665 C C . THR A 1 85 ? 1.358 -0.846 10.433 1.00 96.75 85 THR A C 1
ATOM 667 O O . THR A 1 85 ? 0.320 -0.901 11.091 1.00 96.75 85 THR A O 1
ATOM 670 N N . SER A 1 86 ? 2.549 -0.869 11.035 1.00 94.69 86 SER A N 1
ATOM 671 C CA . SER A 1 86 ? 2.719 -1.052 12.486 1.00 94.69 86 SER A CA 1
ATOM 672 C C . SER A 1 86 ? 2.002 0.025 13.316 1.00 94.69 86 SER A C 1
ATOM 674 O O . SER A 1 86 ? 1.336 -0.300 14.300 1.00 94.69 86 SER A O 1
ATOM 676 N N . GLY A 1 87 ? 2.052 1.290 12.884 1.00 96.31 87 GLY A N 1
ATOM 677 C CA . GLY A 1 87 ? 1.332 2.393 13.532 1.00 96.31 87 GLY A CA 1
ATOM 678 C C . GLY A 1 87 ? -0.192 2.236 13.475 1.00 96.31 87 GLY A C 1
ATOM 679 O O . GLY A 1 87 ? -0.884 2.533 14.447 1.00 96.31 87 GLY A O 1
ATOM 680 N N . ALA A 1 88 ? -0.716 1.694 12.372 1.00 97.75 88 ALA A N 1
ATOM 681 C CA . ALA A 1 88 ? -2.136 1.382 12.234 1.00 97.75 88 ALA A CA 1
ATOM 682 C C . ALA A 1 88 ? -2.558 0.224 13.148 1.00 97.75 88 ALA A C 1
ATOM 684 O O . ALA A 1 88 ? -3.599 0.307 13.799 1.00 97.75 88 ALA A O 1
ATOM 685 N N . THR A 1 89 ? -1.728 -0.819 13.258 1.00 97.19 89 THR A N 1
ATOM 686 C CA . THR A 1 89 ? -1.945 -1.905 14.223 1.00 97.19 89 THR A CA 1
ATOM 687 C C . THR A 1 89 ? -2.000 -1.363 15.644 1.00 97.19 89 THR A C 1
ATOM 689 O O . THR A 1 89 ? -2.904 -1.721 16.395 1.00 97.19 89 THR A O 1
ATOM 692 N N . TYR A 1 90 ? -1.053 -0.505 16.022 1.00 96.75 90 TYR A N 1
ATOM 693 C CA . TYR A 1 90 ? -1.010 0.076 17.360 1.00 96.75 90 TYR A CA 1
ATOM 694 C C . TYR A 1 90 ? -2.295 0.849 17.685 1.00 96.75 90 TYR A C 1
ATOM 696 O O . TYR A 1 90 ? -2.925 0.573 18.703 1.00 96.75 90 TYR A O 1
ATOM 704 N N . LEU A 1 91 ? -2.743 1.730 16.784 1.00 97.75 91 LEU A N 1
ATOM 705 C CA . LEU A 1 91 ? -3.968 2.501 16.999 1.00 97.75 91 LEU A CA 1
ATOM 706 C C . LEU A 1 91 ? -5.217 1.608 17.080 1.00 97.75 91 LEU A C 1
ATOM 708 O O . LEU A 1 91 ? -6.071 1.833 17.929 1.00 97.75 91 LEU A O 1
ATOM 712 N N . LEU A 1 92 ? -5.324 0.560 16.256 1.00 97.56 92 LEU A N 1
ATOM 713 C CA . LEU A 1 92 ? -6.435 -0.394 16.368 1.00 97.56 92 LEU A CA 1
ATOM 714 C C . LEU A 1 92 ? -6.439 -1.137 17.714 1.00 97.56 92 LEU A C 1
ATOM 716 O O . LEU A 1 92 ? -7.516 -1.395 18.246 1.00 97.56 92 LEU A O 1
ATOM 720 N N . ARG A 1 93 ? -5.266 -1.442 18.293 1.00 96.31 93 ARG A N 1
ATOM 721 C CA . ARG A 1 93 ? -5.182 -2.002 19.656 1.00 96.31 93 ARG A CA 1
ATOM 722 C C . ARG A 1 93 ? -5.675 -1.001 20.703 1.00 96.31 93 ARG A C 1
ATOM 724 O O . ARG A 1 93 ? -6.428 -1.395 21.580 1.00 96.31 93 ARG A O 1
ATOM 731 N N . GLU A 1 94 ? -5.284 0.271 20.606 1.00 96.75 94 GLU A N 1
ATOM 732 C CA . GLU A 1 94 ? -5.741 1.324 21.535 1.00 96.75 94 GLU A CA 1
ATOM 733 C C . GLU A 1 94 ? -7.247 1.600 21.456 1.00 96.75 94 GLU A C 1
ATOM 735 O O . GLU A 1 94 ? -7.837 2.089 22.415 1.00 96.75 94 GLU A O 1
ATOM 740 N N . LEU A 1 95 ? -7.860 1.322 20.307 1.00 96.19 95 LEU A N 1
ATOM 741 C CA . LEU A 1 95 ? -9.297 1.465 20.078 1.00 96.19 95 LEU A CA 1
ATOM 742 C C . LEU A 1 95 ? -10.082 0.181 20.401 1.00 96.19 95 LEU A C 1
ATOM 744 O O . LEU A 1 95 ? -11.238 0.070 19.998 1.00 96.19 95 LEU A O 1
ATOM 748 N N . ASP A 1 96 ? -9.460 -0.786 21.085 1.00 94.50 96 ASP A N 1
ATOM 749 C CA . ASP A 1 96 ? -10.052 -2.075 21.466 1.00 94.50 96 ASP A CA 1
ATOM 750 C C . ASP A 1 96 ? -10.665 -2.848 20.279 1.00 94.50 96 ASP A C 1
ATOM 752 O O . ASP A 1 96 ? -11.651 -3.581 20.414 1.00 94.50 96 ASP A O 1
ATOM 756 N N . ALA A 1 97 ? -10.080 -2.708 19.082 1.00 95.44 97 ALA A N 1
ATOM 757 C CA . ALA A 1 97 ? -10.519 -3.460 17.915 1.00 95.44 97 ALA A CA 1
ATOM 758 C C . ALA A 1 97 ? -10.336 -4.968 18.143 1.00 95.44 97 ALA A C 1
ATOM 760 O O . ALA A 1 97 ? -9.336 -5.422 18.704 1.00 95.44 97 ALA A O 1
ATOM 761 N N . SER A 1 98 ? -11.271 -5.774 17.635 1.00 88.19 98 SER A N 1
ATOM 762 C CA . SER A 1 98 ? -11.139 -7.233 17.679 1.00 88.19 98 SER A CA 1
ATOM 763 C C . SER A 1 98 ? -10.139 -7.720 16.619 1.00 88.19 98 SER A C 1
ATOM 765 O O . SER A 1 98 ? -10.297 -7.390 15.436 1.00 88.19 98 SER A O 1
ATOM 767 N N . PRO A 1 99 ? -9.110 -8.509 16.993 1.00 90.31 99 PRO A N 1
ATOM 768 C CA . PRO A 1 99 ? -8.237 -9.169 16.027 1.00 90.31 99 PRO A CA 1
ATOM 769 C C . PRO A 1 99 ? -9.032 -10.059 15.071 1.00 90.31 99 PRO A C 1
ATOM 771 O O . PRO A 1 99 ? -10.108 -10.552 15.409 1.00 90.31 99 PRO A O 1
ATOM 774 N N . VAL A 1 100 ? -8.484 -10.306 13.882 1.00 92.44 100 VAL A N 1
ATOM 775 C CA . VAL A 1 100 ? -9.086 -11.267 12.946 1.00 92.44 100 VAL A CA 1
ATOM 776 C C . VAL A 1 100 ? -8.501 -12.651 13.125 1.00 92.44 100 VAL A C 1
ATOM 778 O O . VAL A 1 100 ? -7.319 -12.813 13.429 1.00 92.44 100 VAL A O 1
ATOM 781 N N . VAL A 1 101 ? -9.334 -13.658 12.870 1.00 90.12 101 VAL A N 1
ATOM 782 C CA . VAL A 1 101 ? -8.866 -15.027 12.663 1.00 90.12 101 VAL A CA 1
ATOM 783 C C . VAL A 1 101 ? -8.050 -15.048 11.373 1.00 90.12 101 VAL A C 1
ATOM 785 O O . VAL A 1 101 ? -8.522 -14.602 10.328 1.00 90.12 101 VAL A O 1
ATOM 788 N N . ARG A 1 102 ? -6.813 -15.536 11.461 1.00 90.50 102 ARG A N 1
ATOM 789 C CA . ARG A 1 102 ? -5.865 -15.603 10.346 1.00 90.50 102 ARG A CA 1
ATOM 790 C C . ARG A 1 102 ? -5.454 -17.047 10.117 1.00 90.50 102 ARG A C 1
ATOM 792 O O . ARG A 1 102 ? -5.419 -17.832 11.062 1.00 90.50 102 ARG A O 1
ATOM 799 N N . ASP A 1 103 ? -5.129 -17.359 8.869 1.00 90.38 103 ASP A N 1
ATOM 800 C CA . ASP A 1 103 ? -4.447 -18.604 8.533 1.00 90.38 103 ASP A CA 1
ATOM 801 C C . ASP A 1 103 ? -3.122 -18.706 9.308 1.00 90.38 103 ASP A C 1
ATOM 803 O O . ASP A 1 103 ? -2.441 -17.693 9.511 1.00 90.38 103 ASP A O 1
ATOM 807 N N . GLU A 1 104 ? -2.765 -19.912 9.753 1.00 91.12 104 GLU A N 1
ATOM 808 C CA . GLU A 1 104 ? -1.570 -20.147 10.567 1.00 91.12 104 GLU A CA 1
ATOM 809 C C . GLU A 1 104 ? -0.297 -19.678 9.851 1.00 91.12 104 GLU A C 1
ATOM 811 O O . GLU A 1 104 ? 0.522 -18.988 10.457 1.00 91.12 104 GLU A O 1
ATOM 816 N N . ALA A 1 105 ? -0.172 -19.931 8.544 1.00 89.31 105 ALA A N 1
ATOM 817 C CA . ALA A 1 105 ? 0.992 -19.508 7.773 1.00 89.31 105 ALA A CA 1
ATOM 818 C C . ALA A 1 105 ? 1.101 -17.977 7.708 1.00 89.31 105 ALA A C 1
ATOM 820 O O . ALA A 1 105 ? 2.186 -17.418 7.875 1.00 89.31 105 ALA A O 1
ATOM 821 N N . VAL A 1 106 ? -0.026 -17.279 7.527 1.00 85.56 106 VAL A N 1
ATOM 822 C CA . VAL A 1 106 ? -0.069 -15.805 7.524 1.00 85.56 106 VAL A CA 1
ATOM 823 C C . VAL A 1 106 ? 0.273 -15.251 8.908 1.00 85.56 106 VAL A C 1
ATOM 825 O O . VAL A 1 106 ? 1.010 -14.271 9.018 1.00 85.56 106 VAL A O 1
ATOM 828 N N . ALA A 1 107 ? -0.229 -15.883 9.970 1.00 90.19 107 ALA A N 1
ATOM 829 C CA . ALA A 1 107 ? 0.058 -15.483 11.340 1.00 90.19 107 ALA A CA 1
ATOM 830 C C . ALA A 1 107 ? 1.537 -15.664 11.709 1.00 90.19 107 ALA A C 1
ATOM 832 O O . ALA A 1 107 ? 2.086 -14.810 12.405 1.00 90.19 107 ALA A O 1
ATOM 833 N N . THR A 1 108 ? 2.183 -16.724 11.215 1.00 90.44 108 THR A N 1
ATOM 834 C CA . THR A 1 108 ? 3.621 -16.964 11.391 1.00 90.44 108 THR A CA 1
ATOM 835 C C . THR A 1 108 ? 4.473 -15.965 10.613 1.00 90.44 108 THR A C 1
ATOM 837 O O . THR A 1 108 ? 5.453 -15.460 11.156 1.00 90.44 108 THR A O 1
ATOM 840 N N . LEU A 1 109 ? 4.116 -15.664 9.361 1.00 87.75 109 LEU A N 1
ATOM 841 C CA . LEU A 1 109 ? 4.877 -14.726 8.527 1.00 87.75 109 LEU A CA 1
ATOM 842 C C . LEU A 1 109 ? 4.758 -13.279 9.019 1.00 87.75 109 LEU A C 1
ATOM 844 O O . LEU A 1 109 ? 5.722 -12.520 8.942 1.00 87.75 109 LEU A O 1
ATOM 848 N N . TYR A 1 110 ? 3.593 -12.904 9.553 1.00 89.00 110 TYR A N 1
ATOM 849 C CA . TYR A 1 110 ? 3.285 -11.531 9.951 1.00 89.00 110 TYR A CA 1
ATOM 850 C C . TYR A 1 110 ? 2.712 -11.477 11.370 1.00 89.00 110 TYR A C 1
ATOM 852 O O . TYR A 1 110 ? 1.536 -11.143 11.549 1.00 89.00 110 TYR A O 1
ATOM 860 N N . PRO A 1 111 ? 3.505 -11.791 12.408 1.00 90.50 111 PRO A N 1
ATOM 861 C CA . PRO A 1 111 ? 3.003 -11.897 13.779 1.00 90.50 111 PRO A CA 1
ATOM 862 C C . PRO A 1 111 ? 2.377 -10.589 14.280 1.00 90.50 111 PRO A C 1
ATOM 864 O O . PRO A 1 111 ? 1.354 -10.621 14.963 1.00 90.50 111 PRO A O 1
ATOM 867 N N . GLU A 1 112 ? 2.922 -9.446 13.859 1.00 88.50 112 GLU A N 1
ATOM 868 C CA . GLU A 1 112 ? 2.441 -8.122 14.262 1.00 88.50 112 GLU A CA 1
ATOM 869 C C . GLU A 1 112 ? 1.175 -7.667 13.531 1.00 88.50 112 GLU A C 1
ATOM 871 O O . GLU A 1 112 ? 0.451 -6.808 14.033 1.00 88.50 112 GLU A O 1
ATOM 876 N N . ASP A 1 113 ? 0.844 -8.258 12.381 1.00 92.06 113 ASP A N 1
ATOM 877 C CA . ASP A 1 113 ? -0.347 -7.896 11.611 1.00 92.06 113 ASP A CA 1
ATOM 878 C C . ASP A 1 113 ? -1.595 -8.652 12.103 1.00 92.06 113 ASP A C 1
ATOM 880 O O . ASP A 1 113 ? -2.273 -9.373 11.362 1.00 92.06 113 ASP A O 1
ATOM 884 N N . VAL A 1 114 ? -1.888 -8.519 13.401 1.00 94.62 114 VAL A N 1
ATOM 885 C CA . VAL A 1 114 ? -3.013 -9.194 14.080 1.00 94.62 114 VAL A CA 1
ATOM 886 C C . VAL A 1 114 ? -4.380 -8.755 13.549 1.00 94.62 114 VAL A C 1
ATOM 888 O O . VAL A 1 114 ? -5.374 -9.468 13.693 1.00 94.62 114 VAL A O 1
ATOM 891 N N . PHE A 1 115 ? -4.421 -7.597 12.890 1.00 95.94 115 PHE A N 1
ATOM 892 C CA . PHE A 1 115 ? -5.596 -7.085 12.206 1.00 95.94 115 PHE A CA 1
ATOM 893 C C . PHE A 1 115 ? -5.530 -7.295 10.695 1.00 95.94 115 PHE A C 1
ATOM 895 O O . PHE A 1 115 ? -6.370 -6.743 10.009 1.00 95.94 115 PHE A O 1
ATOM 902 N N . SER A 1 116 ? -4.616 -8.089 10.134 1.00 93.81 116 SER A N 1
ATOM 903 C CA . SER A 1 116 ? -4.545 -8.327 8.679 1.00 93.81 116 SER A CA 1
ATOM 904 C C . SER A 1 116 ? -4.744 -7.040 7.851 1.00 93.81 116 SER A C 1
ATOM 906 O O . SER A 1 116 ? -5.584 -7.006 6.949 1.00 93.81 116 SER A O 1
ATOM 908 N N . ILE A 1 117 ? -4.073 -5.960 8.255 1.00 96.06 117 ILE A N 1
ATOM 909 C CA . ILE A 1 117 ? -4.136 -4.629 7.648 1.00 96.06 117 ILE A CA 1
ATOM 910 C C . ILE A 1 117 ? -3.442 -4.673 6.298 1.00 96.06 117 ILE A C 1
ATOM 912 O O . ILE A 1 117 ? -3.942 -4.089 5.344 1.00 96.06 117 ILE A O 1
ATOM 916 N N . GLY A 1 118 ? -2.293 -5.354 6.217 1.00 93.56 118 GLY A N 1
ATOM 917 C CA . GLY A 1 118 ? -1.510 -5.399 4.994 1.00 93.56 118 GLY A CA 1
ATOM 918 C C . GLY A 1 118 ? -2.310 -6.011 3.841 1.00 93.56 118 GLY A C 1
ATOM 919 O O . GLY A 1 118 ? -2.941 -7.061 4.028 1.00 93.56 118 GLY A O 1
ATOM 920 N N . PRO A 1 119 ? -2.252 -5.408 2.641 1.00 94.94 119 PRO A N 1
ATOM 921 C CA . PRO A 1 119 ? -3.061 -5.843 1.514 1.00 94.94 119 PRO A CA 1
ATOM 922 C C . PRO A 1 119 ? -2.613 -7.218 1.011 1.00 94.94 119 PRO A C 1
ATOM 924 O O . PRO A 1 119 ? -1.420 -7.544 1.032 1.00 94.94 119 PRO A O 1
ATOM 927 N N . THR A 1 120 ? -3.554 -8.029 0.531 1.00 92.06 120 THR A N 1
ATOM 928 C CA . THR A 1 120 ? -3.239 -9.301 -0.149 1.00 92.06 120 THR A CA 1
ATOM 929 C C . THR A 1 120 ? -3.119 -9.129 -1.662 1.00 92.06 120 THR A C 1
ATOM 931 O O . THR A 1 120 ? -2.420 -9.898 -2.321 1.00 92.06 120 THR A O 1
ATOM 934 N N . ALA A 1 121 ? -3.722 -8.072 -2.213 1.00 95.56 121 ALA A N 1
ATOM 935 C CA . ALA A 1 121 ? -3.604 -7.691 -3.613 1.00 95.56 121 ALA A CA 1
ATOM 936 C C . ALA A 1 121 ? -3.579 -6.167 -3.800 1.00 95.56 121 ALA A C 1
ATOM 938 O O . ALA A 1 121 ? -4.242 -5.424 -3.083 1.00 95.56 121 ALA A O 1
ATOM 939 N N . ALA A 1 122 ? -2.890 -5.694 -4.845 1.00 97.12 122 ALA A N 1
ATOM 940 C CA . ALA A 1 122 ? -2.807 -4.264 -5.178 1.00 97.12 122 ALA A CA 1
ATOM 941 C C . ALA A 1 122 ? -4.185 -3.616 -5.421 1.00 97.12 122 ALA A C 1
ATOM 943 O O . ALA A 1 122 ? -4.395 -2.448 -5.109 1.00 97.12 122 ALA A O 1
ATOM 944 N N . ARG A 1 123 ? -5.146 -4.402 -5.924 1.00 97.25 123 ARG A N 1
ATOM 945 C CA . ARG A 1 123 ? -6.525 -3.969 -6.186 1.00 97.25 123 ARG A CA 1
ATOM 946 C C . ARG A 1 123 ? -7.275 -3.539 -4.921 1.00 97.25 123 ARG A C 1
ATOM 948 O O . ARG A 1 123 ? -8.221 -2.770 -5.038 1.00 97.25 123 ARG A O 1
ATOM 955 N N . GLU A 1 124 ? -6.850 -3.981 -3.737 1.00 97.44 124 GLU A N 1
ATOM 956 C CA . GLU A 1 124 ? -7.433 -3.541 -2.461 1.00 97.44 124 GLU A CA 1
ATOM 957 C C . GLU A 1 124 ? -7.197 -2.051 -2.179 1.00 97.44 124 GLU A C 1
ATOM 959 O O . GLU A 1 124 ? -7.979 -1.441 -1.455 1.00 97.44 124 GLU A O 1
ATOM 964 N N . LEU A 1 125 ? -6.155 -1.455 -2.770 1.00 98.06 125 LEU A N 1
ATOM 965 C CA . LEU A 1 125 ? -5.886 -0.019 -2.682 1.00 98.06 125 LEU A CA 1
ATOM 966 C C . LEU A 1 125 ? -6.547 0.771 -3.823 1.00 98.06 125 LEU A C 1
ATOM 968 O O . LEU A 1 125 ? -6.606 1.995 -3.767 1.00 98.06 125 LEU A O 1
ATOM 972 N N . GLY A 1 126 ? -7.053 0.091 -4.855 1.00 97.69 126 GLY A N 1
ATOM 973 C CA . GLY A 1 126 ? -7.730 0.705 -5.995 1.00 97.69 126 GLY A CA 1
ATOM 974 C C . GLY A 1 126 ? -7.198 0.248 -7.353 1.00 97.69 126 GLY A C 1
ATOM 975 O O . GLY A 1 126 ? -6.182 -0.440 -7.468 1.00 97.69 126 GLY A O 1
ATOM 976 N N . GLN A 1 127 ? -7.920 0.637 -8.407 1.00 97.94 127 GLN A N 1
ATOM 977 C CA . GLN A 1 127 ? -7.599 0.260 -9.787 1.00 97.94 127 GLN A CA 1
ATOM 978 C C . GLN A 1 127 ? -6.278 0.884 -10.267 1.00 97.94 127 GLN A C 1
ATOM 980 O O . GLN A 1 127 ? -5.476 0.189 -10.879 1.00 97.94 127 GLN A O 1
ATOM 985 N N . GLU A 1 128 ? -6.002 2.144 -9.922 1.00 98.31 128 GLU A N 1
ATOM 986 C CA . GLU A 1 128 ? -4.755 2.824 -10.309 1.00 98.31 128 GLU A CA 1
ATOM 987 C C . GLU A 1 128 ? -3.514 2.138 -9.723 1.00 98.31 128 GLU A C 1
ATOM 989 O O . GLU A 1 128 ? -2.537 1.896 -10.432 1.00 98.31 128 GLU A O 1
ATOM 994 N N . VAL A 1 129 ? -3.575 1.746 -8.445 1.00 98.69 129 VAL A N 1
ATOM 995 C CA . VAL A 1 129 ? -2.500 0.990 -7.785 1.00 98.69 129 VAL A CA 1
ATOM 996 C C . VAL A 1 129 ? -2.311 -0.373 -8.446 1.00 98.69 129 VAL A C 1
ATOM 998 O O . VAL A 1 129 ? -1.179 -0.810 -8.661 1.00 98.69 129 VAL A O 1
ATOM 1001 N N . HIS A 1 130 ? -3.405 -1.045 -8.812 1.00 98.38 130 HIS A N 1
ATOM 1002 C CA . HIS A 1 130 ? -3.338 -2.311 -9.533 1.00 98.38 130 HIS A CA 1
ATOM 1003 C C . HIS A 1 130 ? -2.630 -2.169 -10.886 1.00 98.38 130 HIS A C 1
ATOM 1005 O O . HIS A 1 130 ? -1.685 -2.913 -11.152 1.00 98.38 130 HIS A O 1
ATOM 1011 N N . ASP A 1 131 ? -3.020 -1.195 -11.704 1.00 98.44 131 ASP A N 1
ATOM 1012 C CA . ASP A 1 131 ? -2.442 -1.002 -13.036 1.00 98.44 131 ASP A CA 1
ATOM 1013 C C . ASP A 1 131 ? -0.967 -0.588 -12.963 1.00 98.44 131 ASP A C 1
ATOM 1015 O O . ASP A 1 131 ? -0.124 -1.154 -13.667 1.00 98.44 131 ASP A O 1
ATOM 1019 N N . ALA A 1 132 ? -0.619 0.315 -12.040 1.00 98.56 132 ALA A N 1
ATOM 1020 C CA . ALA A 1 132 ? 0.769 0.696 -11.793 1.00 98.56 132 ALA A CA 1
ATOM 1021 C C . ALA A 1 132 ? 1.618 -0.495 -11.315 1.00 98.56 132 ALA A C 1
ATOM 1023 O O . ALA A 1 132 ? 2.771 -0.641 -11.727 1.00 98.56 132 ALA A O 1
ATOM 1024 N N . SER A 1 133 ? 1.048 -1.389 -10.495 1.00 98.12 133 SER A N 1
ATOM 1025 C CA . SER A 1 133 ? 1.757 -2.583 -10.020 1.00 98.12 133 SER A CA 1
ATOM 1026 C C . SER A 1 133 ? 2.082 -3.558 -11.156 1.00 98.12 133 SER A C 1
ATOM 1028 O O . SER A 1 133 ? 3.171 -4.134 -11.174 1.00 98.12 133 SER A O 1
ATOM 1030 N N . ILE A 1 134 ? 1.182 -3.690 -12.140 1.00 98.25 134 ILE A N 1
ATOM 1031 C CA . ILE A 1 134 ? 1.401 -4.502 -13.343 1.00 98.25 134 ILE A CA 1
ATOM 1032 C C . ILE A 1 134 ? 2.485 -3.870 -14.219 1.00 98.25 134 ILE A C 1
ATOM 1034 O O . ILE A 1 134 ? 3.407 -4.568 -14.639 1.00 98.25 134 ILE A O 1
ATOM 1038 N N . ALA A 1 135 ? 2.405 -2.560 -14.471 1.00 98.19 135 ALA A N 1
ATOM 1039 C CA . ALA A 1 135 ? 3.379 -1.847 -15.298 1.00 98.19 135 ALA A CA 1
ATOM 1040 C C . ALA A 1 135 ? 4.802 -1.947 -14.726 1.00 98.19 135 ALA A C 1
ATOM 1042 O O . ALA A 1 135 ? 5.743 -2.301 -15.441 1.00 98.19 135 ALA A O 1
ATOM 1043 N N . TRP A 1 136 ? 4.956 -1.712 -13.419 1.00 97.81 136 TRP A N 1
ATOM 1044 C CA . TRP A 1 136 ? 6.244 -1.853 -12.745 1.00 97.81 136 TRP A CA 1
ATOM 1045 C C . TRP A 1 136 ? 6.746 -3.301 -12.754 1.00 97.81 136 TRP A C 1
ATOM 1047 O O . TRP A 1 136 ? 7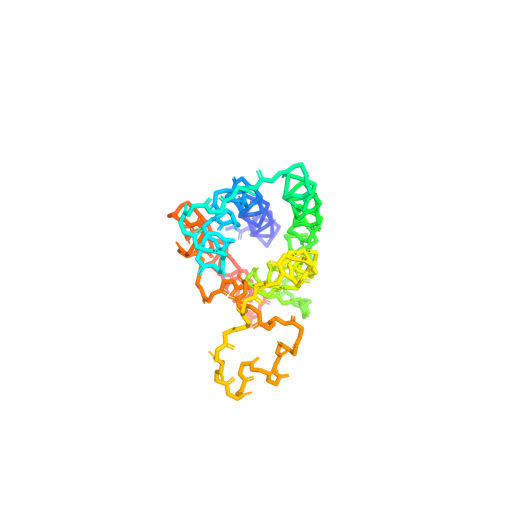.908 -3.541 -13.078 1.00 97.81 136 TRP A O 1
ATOM 1057 N N . GLY A 1 137 ? 5.875 -4.277 -12.468 1.00 96.44 137 GLY A N 1
ATOM 1058 C CA . GLY A 1 137 ? 6.226 -5.699 -12.505 1.00 96.44 137 GLY A CA 1
ATOM 1059 C C . GLY A 1 137 ? 6.696 -6.163 -13.887 1.00 96.44 137 GLY A C 1
ATOM 1060 O O . GLY A 1 137 ? 7.689 -6.883 -13.990 1.00 96.44 137 GLY A O 1
ATOM 1061 N N . ALA A 1 138 ? 6.040 -5.696 -14.953 1.00 97.50 138 ALA A N 1
ATOM 1062 C CA . ALA A 1 138 ? 6.430 -5.985 -16.329 1.00 97.50 138 ALA A CA 1
ATOM 1063 C C . ALA A 1 138 ? 7.804 -5.389 -16.675 1.00 97.50 138 ALA A C 1
ATOM 1065 O O . ALA A 1 138 ? 8.653 -6.090 -17.226 1.00 97.50 138 ALA A O 1
ATOM 1066 N N . ALA A 1 139 ? 8.057 -4.127 -16.309 1.00 96.81 139 ALA A N 1
ATOM 1067 C CA . ALA A 1 139 ? 9.356 -3.494 -16.537 1.00 96.81 139 ALA A CA 1
ATOM 1068 C C . ALA A 1 139 ? 10.480 -4.155 -15.726 1.00 96.81 139 ALA A C 1
ATOM 1070 O O . ALA A 1 139 ? 11.555 -4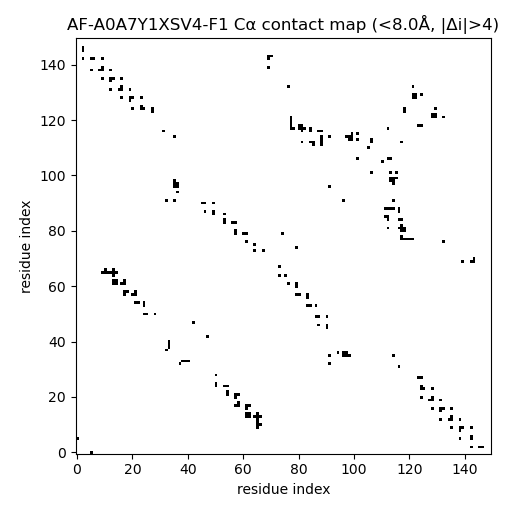.400 -16.270 1.00 96.81 139 ALA A O 1
ATOM 1071 N N . LYS A 1 140 ? 10.217 -4.513 -14.461 1.00 95.62 140 LYS A N 1
ATOM 1072 C CA . LYS A 1 140 ? 11.141 -5.277 -13.607 1.00 95.62 140 LYS A CA 1
ATOM 1073 C C . LYS A 1 140 ? 11.522 -6.609 -14.253 1.00 95.62 140 LYS A C 1
ATOM 1075 O O . LYS A 1 140 ? 12.706 -6.907 -14.384 1.00 95.62 140 LYS A O 1
ATOM 1080 N N . ALA A 1 141 ? 10.533 -7.389 -14.691 1.00 95.12 141 ALA A N 1
ATOM 1081 C CA . ALA A 1 141 ? 10.772 -8.676 -15.338 1.00 95.12 141 ALA A CA 1
ATOM 1082 C C . ALA A 1 141 ? 11.559 -8.526 -16.648 1.00 95.12 141 ALA A C 1
ATOM 1084 O O . ALA A 1 141 ? 12.500 -9.279 -16.890 1.00 95.12 141 ALA A O 1
ATOM 1085 N N . TYR A 1 142 ? 11.213 -7.536 -17.475 1.00 95.75 142 TYR A N 1
ATOM 1086 C CA . TYR A 1 142 ? 11.907 -7.290 -18.736 1.00 95.75 142 TYR A CA 1
ATOM 1087 C C . TYR A 1 142 ? 13.367 -6.871 -18.523 1.00 95.75 142 TYR A C 1
ATOM 1089 O O . TYR A 1 142 ? 14.251 -7.402 -19.193 1.00 95.75 142 TYR A O 1
ATOM 1097 N N . LEU A 1 143 ? 13.634 -5.959 -17.581 1.00 95.69 143 LEU A N 1
ATOM 1098 C CA . LEU A 1 143 ? 14.994 -5.537 -17.241 1.00 95.69 143 LEU A CA 1
ATOM 1099 C C . LEU A 1 143 ? 15.828 -6.714 -16.721 1.00 95.69 143 LEU A C 1
ATOM 1101 O O . LEU A 1 143 ? 16.945 -6.917 -17.187 1.00 95.69 143 LEU A O 1
ATOM 1105 N N . HIS A 1 144 ? 15.268 -7.522 -15.818 1.00 94.56 144 HIS A N 1
ATOM 1106 C CA . HIS A 1 144 ? 15.948 -8.708 -15.299 1.00 94.56 144 HIS A CA 1
ATOM 1107 C C . HIS A 1 144 ? 16.284 -9.703 -16.427 1.00 94.56 144 HIS A C 1
ATOM 1109 O O . HIS A 1 144 ? 17.427 -10.127 -16.557 1.00 94.56 144 HIS A O 1
ATOM 1115 N N . LEU A 1 145 ? 15.332 -10.004 -17.318 1.00 94.88 145 LEU A N 1
ATOM 1116 C CA . LEU A 1 145 ? 15.582 -10.859 -18.488 1.00 94.88 145 LEU A CA 1
ATOM 1117 C C . LEU A 1 145 ? 16.617 -10.271 -19.454 1.00 94.88 145 LEU A C 1
ATOM 1119 O O . LEU A 1 145 ? 17.347 -11.021 -20.089 1.00 94.88 145 LEU A O 1
ATOM 1123 N N . HIS A 1 146 ? 16.654 -8.948 -19.616 1.00 94.31 146 HIS A N 1
ATOM 1124 C CA . HIS A 1 146 ? 17.626 -8.288 -20.483 1.00 94.31 146 HIS A CA 1
ATOM 1125 C C . HIS A 1 146 ? 19.045 -8.377 -19.922 1.00 94.31 146 HIS A C 1
ATOM 1127 O O . HIS A 1 146 ? 19.969 -8.654 -20.678 1.00 94.31 146 HIS A O 1
ATOM 1133 N N . ARG A 1 147 ? 19.206 -8.163 -18.613 1.00 94.69 147 ARG A N 1
ATOM 1134 C CA . ARG A 1 147 ? 20.507 -8.193 -17.936 1.00 94.69 147 ARG A CA 1
ATOM 1135 C C . ARG A 1 147 ? 21.096 -9.600 -17.848 1.00 94.69 147 ARG A C 1
ATOM 1137 O O . ARG A 1 147 ? 22.301 -9.761 -17.978 1.00 94.69 147 ARG A O 1
ATOM 1144 N N . HIS A 1 148 ? 20.245 -10.604 -17.650 1.00 93.56 148 HIS A N 1
ATOM 1145 C CA . HIS A 1 148 ? 20.650 -12.009 -17.504 1.00 93.56 148 HIS A CA 1
ATOM 1146 C C . HIS A 1 148 ? 20.490 -12.816 -18.797 1.00 93.56 148 HIS A C 1
ATOM 1148 O O . HIS A 1 148 ? 20.327 -14.034 -18.762 1.00 93.56 148 HIS A O 1
ATOM 1154 N N . ARG A 1 149 ? 20.484 -12.134 -19.947 1.00 87.50 149 ARG A N 1
ATOM 1155 C CA . ARG A 1 149 ? 20.581 -12.773 -21.260 1.00 87.50 149 ARG A CA 1
ATOM 1156 C C . ARG A 1 149 ? 22.053 -13.047 -21.565 1.00 87.50 149 ARG A C 1
ATOM 1158 O O . ARG A 1 149 ? 22.836 -12.103 -21.589 1.00 87.50 149 ARG A O 1
ATOM 1165 N N . ASP A 1 150 ? 22.379 -14.315 -21.806 1.00 60.00 150 ASP A N 1
ATOM 1166 C CA . ASP A 1 150 ? 23.690 -14.763 -22.305 1.00 60.00 150 ASP A CA 1
ATOM 1167 C C . ASP A 1 150 ? 24.044 -14.151 -23.674 1.00 60.00 150 ASP A C 1
ATOM 1169 O O . ASP A 1 150 ? 23.150 -14.102 -24.560 1.00 60.00 150 ASP A O 1
#

Radius of gyration: 17.01 Å; Cα contacts (8 Å, |Δi|>4): 149; chains: 1; bounding box: 44×33×47 Å

Foldseek 3Di:
DDLVVLLVQLLVLLLQLLVLLLVLQVVLLVVLLCVFLHVPDDDDVLSVVLSVQLSVQSNVLSNCVSNDDLPPPDDDDLVSSLVSCLSVLVVCVVSVTDFDDDDPVCCVVRVSPSSVSRDPALCSSHDSSRVSSVSSVVSSVVSVCVVPPD